Protein AF-A0A822Y7B3-F1 (afdb_monomer_lite)

Radius of gyration: 13.63 Å; chains: 1; bounding box: 32×30×28 Å

Foldseek 3Di:
DPPPPQPFDKDFAPWDWDQDPVRDTDTFGIKTAQRWDDDPPDIDTDIDTDDPPPPDDDDDDVVVVVVVPDDD

Structure (mmCIF, N/CA/C/O backbone):
data_AF-A0A822Y7B3-F1
#
_entry.id   AF-A0A822Y7B3-F1
#
loop_
_atom_site.group_PDB
_atom_site.id
_atom_site.type_symbol
_atom_site.label_atom_id
_atom_site.label_alt_id
_atom_site.label_comp_id
_atom_site.label_asym_id
_atom_site.label_entity_id
_atom_site.label_seq_id
_atom_site.pdbx_PDB_ins_code
_atom_site.Cartn_x
_atom_site.Cartn_y
_atom_site.Cartn_z
_atom_site.occupancy
_atom_site.B_iso_or_equiv
_atom_site.auth_seq_id
_atom_site.auth_comp_id
_atom_site.auth_asym_id
_atom_site.auth_atom_id
_atom_site.pdbx_PDB_model_num
ATOM 1 N N . MET A 1 1 ? 7.433 -22.229 -0.627 1.00 32.19 1 MET A N 1
ATOM 2 C CA . MET A 1 1 ? 7.181 -20.807 -0.927 1.00 32.19 1 MET A CA 1
ATOM 3 C C . MET A 1 1 ? 6.353 -20.786 -2.199 1.00 32.19 1 MET A C 1
ATOM 5 O O . MET A 1 1 ? 6.878 -21.119 -3.249 1.00 32.19 1 MET A O 1
ATOM 9 N N . VAL A 1 2 ? 5.035 -20.618 -2.082 1.00 30.61 2 VAL A N 1
ATOM 10 C CA . VAL A 1 2 ? 4.141 -20.604 -3.249 1.00 30.61 2 VAL A CA 1
ATOM 11 C C . VAL A 1 2 ? 4.251 -19.215 -3.859 1.00 30.61 2 VAL A C 1
ATOM 13 O O . VAL A 1 2 ? 3.743 -18.253 -3.296 1.00 30.61 2 VAL A O 1
ATOM 16 N N . GLU A 1 3 ? 4.950 -19.102 -4.983 1.00 39.19 3 GLU A N 1
ATOM 17 C CA . GLU A 1 3 ? 5.014 -17.868 -5.763 1.00 39.19 3 GLU A CA 1
ATOM 18 C C . GLU A 1 3 ? 3.666 -17.682 -6.464 1.00 39.19 3 GLU A C 1
ATOM 20 O O . GLU A 1 3 ? 3.435 -18.127 -7.591 1.00 39.19 3 GLU A O 1
ATOM 25 N N . LYS A 1 4 ? 2.711 -17.095 -5.740 1.00 44.41 4 LYS A N 1
ATOM 26 C CA . LYS A 1 4 ? 1.381 -16.816 -6.267 1.00 44.41 4 LYS A CA 1
ATOM 27 C C . LYS A 1 4 ? 1.516 -15.664 -7.259 1.00 44.41 4 LYS A C 1
ATOM 29 O O . LYS A 1 4 ? 1.637 -14.503 -6.881 1.00 44.41 4 LYS A O 1
ATOM 34 N N . LYS A 1 5 ? 1.548 -16.011 -8.545 1.00 50.97 5 LYS A N 1
ATOM 35 C CA . LYS A 1 5 ? 1.564 -15.068 -9.667 1.00 50.97 5 LYS A CA 1
ATOM 36 C C . LYS A 1 5 ? 0.326 -14.167 -9.559 1.00 50.97 5 LYS A C 1
ATOM 38 O O . LYS A 1 5 ? -0.779 -14.601 -9.871 1.00 50.97 5 LYS A O 1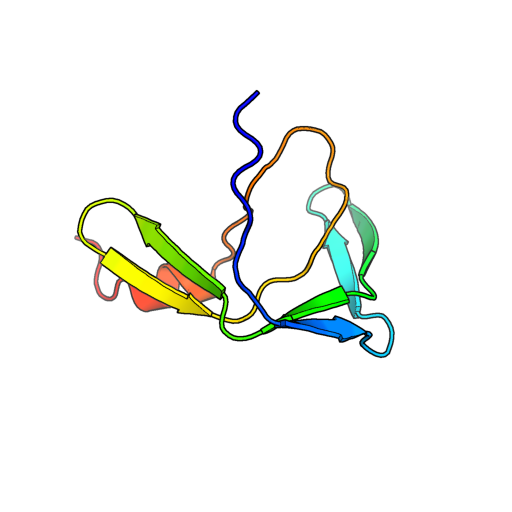
ATOM 43 N N . MET A 1 6 ? 0.496 -12.939 -9.073 1.00 61.44 6 MET A N 1
ATOM 44 C CA . MET A 1 6 ? -0.560 -11.928 -9.112 1.00 61.44 6 MET A CA 1
ATOM 45 C C . MET A 1 6 ? -0.760 -11.519 -10.572 1.00 61.44 6 MET A C 1
ATOM 47 O O . MET A 1 6 ? 0.145 -10.981 -11.207 1.00 61.44 6 MET A O 1
ATOM 51 N N . SER A 1 7 ? -1.921 -11.833 -11.136 1.00 61.34 7 SER A N 1
ATOM 52 C CA . SER A 1 7 ? -2.293 -11.464 -12.502 1.00 61.34 7 SER A CA 1
ATOM 53 C C . SER A 1 7 ? -2.878 -10.056 -12.517 1.00 61.34 7 SER A C 1
ATOM 55 O O . SER A 1 7 ? -4.096 -9.889 -12.563 1.00 61.34 7 SER A O 1
ATOM 57 N N . CYS A 1 8 ? -2.022 -9.042 -12.423 1.00 69.88 8 CYS A N 1
ATOM 58 C CA . CYS A 1 8 ? -2.450 -7.647 -12.402 1.00 69.88 8 CYS A CA 1
ATOM 59 C C . CYS A 1 8 ? -1.506 -6.765 -13.221 1.00 69.88 8 CYS A C 1
ATOM 61 O O . CYS A 1 8 ? -0.344 -7.117 -13.441 1.00 69.88 8 CYS A O 1
ATOM 63 N N . ALA A 1 9 ? -2.017 -5.632 -13.703 1.00 82.31 9 ALA A N 1
ATOM 64 C CA . ALA A 1 9 ? -1.254 -4.720 -14.544 1.00 82.31 9 ALA A CA 1
ATOM 65 C C . ALA A 1 9 ? -0.361 -3.829 -13.673 1.00 82.31 9 ALA A C 1
ATOM 67 O O . ALA A 1 9 ? -0.854 -2.986 -12.922 1.00 82.31 9 ALA A O 1
ATOM 68 N N . LEU A 1 10 ? 0.954 -4.035 -13.763 1.00 85.50 10 LEU A N 1
ATOM 69 C CA . LEU A 1 10 ? 1.937 -3.171 -13.117 1.00 85.50 10 LEU A CA 1
ATOM 70 C C . LEU A 1 10 ? 2.174 -1.930 -13.982 1.00 85.50 10 LEU A C 1
ATOM 72 O O . LEU A 1 10 ? 2.551 -2.040 -15.148 1.00 85.50 10 LEU A O 1
ATOM 76 N N . GLU A 1 11 ? 2.001 -0.755 -13.392 1.00 88.06 11 GLU A N 1
ATOM 77 C CA . GLU A 1 11 ? 2.252 0.539 -14.016 1.00 88.06 11 GLU A CA 1
ATOM 78 C C . GLU A 1 11 ? 3.316 1.304 -13.229 1.00 88.06 11 GLU A C 1
ATOM 80 O O . GLU A 1 11 ? 3.304 1.342 -11.994 1.00 88.06 11 GLU A O 1
ATOM 85 N N . ILE A 1 12 ? 4.228 1.957 -13.950 1.00 87.06 12 ILE A N 1
ATOM 86 C CA . ILE A 1 12 ? 5.186 2.881 -13.345 1.00 87.06 12 ILE A CA 1
ATOM 87 C C . ILE A 1 12 ? 4.475 4.216 -13.112 1.00 87.06 12 ILE A C 1
ATOM 89 O O . ILE A 1 12 ? 3.937 4.818 -14.040 1.00 87.06 12 ILE A O 1
ATOM 93 N N . THR A 1 13 ? 4.494 4.697 -11.873 1.00 84.38 13 THR A N 1
ATOM 94 C CA . THR A 1 13 ? 3.937 5.996 -11.479 1.00 84.38 13 THR A CA 1
ATOM 95 C C . THR A 1 13 ? 5.047 7.013 -11.200 1.00 84.38 13 THR A C 1
ATOM 97 O O . THR A 1 13 ? 6.224 6.666 -11.108 1.00 84.38 13 THR A O 1
ATOM 100 N N . ARG A 1 14 ? 4.688 8.292 -11.043 1.00 80.25 14 ARG A N 1
ATOM 101 C CA . ARG A 1 14 ? 5.615 9.424 -10.831 1.00 80.25 14 ARG A CA 1
ATOM 102 C C . ARG A 1 14 ? 6.312 9.441 -9.457 1.00 80.25 14 ARG A C 1
ATOM 104 O O . ARG A 1 14 ? 6.817 10.482 -9.057 1.00 80.25 14 ARG A O 1
ATOM 111 N N . GLY A 1 15 ? 6.373 8.309 -8.759 1.00 78.50 15 GLY A N 1
ATOM 112 C CA . GLY A 1 15 ? 6.864 8.217 -7.388 1.00 78.50 15 GLY A CA 1
ATOM 113 C C . GLY A 1 15 ? 5.836 8.774 -6.405 1.00 78.50 15 GLY A C 1
ATOM 114 O O . GLY A 1 15 ? 5.657 9.981 -6.277 1.00 78.50 15 GLY A O 1
ATOM 115 N N . LEU A 1 16 ? 5.134 7.883 -5.713 1.00 83.06 16 LEU A N 1
ATOM 116 C CA . LEU A 1 16 ? 4.231 8.219 -4.623 1.00 83.06 16 LEU A CA 1
ATOM 117 C C . LEU A 1 16 ? 5.001 8.139 -3.301 1.00 83.06 16 LEU A C 1
ATOM 119 O O . LEU A 1 16 ? 5.517 7.077 -2.956 1.00 83.06 16 LEU A O 1
ATOM 123 N N . SER A 1 17 ? 5.068 9.240 -2.555 1.00 84.25 17 SER A N 1
ATOM 124 C CA . SER A 1 17 ? 5.652 9.233 -1.210 1.00 84.25 17 SER A CA 1
ATOM 125 C C . SER A 1 17 ? 4.641 8.700 -0.200 1.00 84.25 17 SER A C 1
ATOM 127 O O . SER A 1 17 ? 3.615 9.327 0.056 1.00 84.25 17 SER A O 1
ATOM 129 N N . VAL A 1 18 ? 4.945 7.549 0.391 1.00 83.19 18 VAL A N 1
ATOM 130 C CA . VAL A 1 18 ? 4.150 6.893 1.429 1.00 83.19 18 VAL A CA 1
ATOM 131 C C . VAL A 1 18 ? 4.836 7.113 2.769 1.00 83.19 18 VAL A C 1
ATOM 133 O O . VAL A 1 18 ? 5.991 6.732 2.954 1.00 83.19 18 VAL A O 1
ATOM 136 N N . LYS A 1 19 ? 4.126 7.731 3.715 1.00 86.38 19 LYS A N 1
ATOM 137 C CA . LYS A 1 19 ? 4.603 7.867 5.091 1.00 86.38 19 LYS A CA 1
ATOM 138 C C . LYS A 1 19 ? 4.191 6.640 5.894 1.00 86.38 19 LYS A C 1
ATOM 140 O O . LYS A 1 19 ? 3.006 6.370 6.068 1.00 86.38 19 LYS A O 1
ATOM 145 N N . MET A 1 20 ? 5.182 5.927 6.393 1.00 81.38 20 MET A N 1
ATOM 146 C CA . MET A 1 20 ? 5.023 4.758 7.238 1.00 81.38 20 MET A CA 1
ATOM 147 C C . MET A 1 20 ? 4.691 5.170 8.677 1.00 81.38 20 MET A C 1
ATOM 149 O O . MET A 1 20 ? 5.006 6.278 9.122 1.00 81.38 20 MET A O 1
ATOM 153 N N . ALA A 1 21 ? 4.076 4.260 9.436 1.00 77.38 21 ALA A N 1
ATOM 154 C CA . ALA A 1 21 ? 3.706 4.510 10.832 1.00 77.38 21 ALA A CA 1
ATOM 155 C C . ALA A 1 21 ? 4.923 4.777 11.743 1.00 77.38 21 ALA A C 1
ATOM 157 O O . ALA A 1 21 ? 4.810 5.510 12.720 1.00 77.38 21 ALA A O 1
ATOM 158 N N . ASN A 1 22 ? 6.097 4.239 11.391 1.00 80.19 22 ASN A N 1
ATOM 159 C CA . ASN A 1 22 ? 7.376 4.511 12.059 1.00 80.19 22 ASN A CA 1
ATOM 160 C C . ASN A 1 22 ? 7.965 5.902 11.715 1.00 80.19 22 ASN A C 1
ATOM 162 O O . ASN A 1 22 ? 9.034 6.250 12.209 1.00 80.19 22 ASN A O 1
ATOM 166 N N . GLY A 1 23 ? 7.293 6.692 10.870 1.00 83.81 23 GLY A N 1
ATOM 167 C CA . GLY A 1 23 ? 7.73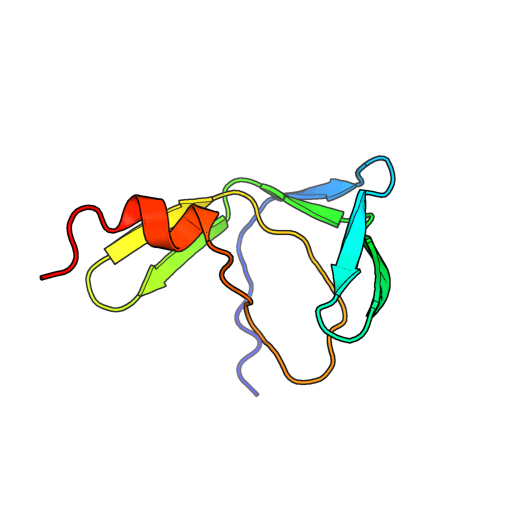8 8.011 10.419 1.00 83.81 23 GLY A CA 1
ATOM 168 C C . GLY A 1 23 ? 8.618 8.001 9.166 1.00 83.81 23 GLY A C 1
ATOM 169 O O . GLY A 1 23 ? 8.907 9.076 8.641 1.00 83.81 23 GLY A O 1
ATOM 170 N N . GLU A 1 24 ? 9.004 6.828 8.665 1.00 85.25 24 GLU A N 1
ATOM 171 C CA . GLU A 1 24 ? 9.799 6.675 7.446 1.00 85.25 24 GLU A CA 1
ATOM 172 C C . GLU A 1 24 ? 9.000 7.077 6.201 1.00 85.25 24 GLU A C 1
ATOM 174 O O . GLU A 1 24 ? 7.789 6.867 6.119 1.00 85.25 24 GLU A O 1
ATOM 179 N N . LEU A 1 25 ? 9.678 7.665 5.217 1.00 85.56 25 LEU A N 1
ATOM 180 C CA . LEU A 1 25 ? 9.096 8.003 3.922 1.00 85.56 25 LEU A CA 1
ATOM 181 C C . LEU A 1 25 ? 9.629 7.037 2.872 1.00 85.56 25 LEU A C 1
ATOM 183 O O . LEU A 1 25 ? 10.812 7.059 2.542 1.00 85.56 25 LEU A O 1
ATOM 187 N N . LEU A 1 26 ? 8.737 6.224 2.320 1.00 85.38 26 LEU A N 1
ATOM 188 C CA . LEU A 1 26 ? 9.044 5.322 1.222 1.00 85.38 26 LEU A CA 1
ATOM 189 C C . LEU A 1 26 ? 8.548 5.920 -0.086 1.00 85.38 26 LEU A C 1
ATOM 191 O O . LEU A 1 26 ? 7.431 6.424 -0.169 1.00 85.38 26 LEU A O 1
ATOM 195 N N . THR A 1 27 ? 9.372 5.843 -1.125 1.00 85.00 27 THR A N 1
ATOM 196 C CA . THR A 1 27 ? 8.946 6.210 -2.477 1.00 85.00 27 THR A CA 1
ATOM 197 C C . THR A 1 27 ? 8.493 4.955 -3.206 1.00 85.00 27 THR A C 1
ATOM 199 O O . THR A 1 27 ? 9.276 4.030 -3.413 1.00 85.00 27 THR A O 1
ATOM 202 N N . CYS A 1 28 ? 7.225 4.926 -3.603 1.00 85.81 28 CYS A N 1
ATOM 203 C CA . CYS A 1 28 ? 6.644 3.860 -4.402 1.00 85.81 28 CYS A CA 1
ATOM 204 C C . CYS A 1 28 ? 6.504 4.310 -5.854 1.00 85.81 28 CYS A C 1
ATOM 206 O O . CYS A 1 28 ? 5.757 5.239 -6.152 1.00 85.81 28 CYS A O 1
ATOM 208 N N . SER A 1 29 ? 7.180 3.632 -6.774 1.00 88.62 29 SER A N 1
ATOM 209 C CA . SER A 1 29 ? 7.099 3.957 -8.205 1.00 88.62 29 SER A CA 1
ATOM 210 C C . SER A 1 29 ? 6.265 2.959 -8.997 1.00 88.62 29 SER A C 1
ATOM 212 O O . SER A 1 29 ? 6.175 3.097 -10.211 1.00 88.62 29 SER A O 1
ATOM 214 N N . ILE A 1 30 ? 5.661 1.963 -8.341 1.00 88.81 30 ILE A N 1
ATOM 215 C CA . ILE A 1 30 ? 4.913 0.892 -9.001 1.00 88.81 30 ILE A CA 1
ATOM 216 C C . ILE A 1 30 ? 3.529 0.776 -8.369 1.00 88.81 30 ILE A C 1
ATOM 218 O O . ILE A 1 30 ? 3.394 0.523 -7.172 1.00 88.81 30 ILE A O 1
ATOM 222 N N . ILE A 1 31 ? 2.506 0.917 -9.202 1.00 89.06 31 ILE A N 1
ATOM 223 C CA . ILE A 1 31 ? 1.121 0.631 -8.847 1.00 89.06 31 ILE A CA 1
ATOM 224 C C . ILE A 1 31 ? 0.658 -0.605 -9.609 1.00 89.06 31 ILE A C 1
ATOM 226 O O . ILE A 1 31 ? 1.009 -0.818 -10.765 1.00 89.06 31 ILE A O 1
ATOM 230 N N . CYS A 1 32 ? -0.114 -1.438 -8.941 1.00 88.75 32 CYS A N 1
ATOM 231 C CA . CYS A 1 32 ? -0.742 -2.621 -9.488 1.00 88.75 32 CYS A CA 1
ATOM 232 C C . CYS A 1 32 ? -2.234 -2.309 -9.622 1.00 88.75 32 CYS A C 1
ATOM 234 O O . CYS A 1 32 ? -2.940 -2.188 -8.618 1.00 88.75 32 CYS A O 1
ATOM 236 N N . ARG A 1 33 ? -2.685 -2.084 -10.859 1.00 88.38 33 ARG A N 1
ATOM 237 C CA . ARG A 1 33 ? -4.060 -1.673 -11.157 1.00 88.38 33 ARG A CA 1
ATOM 238 C C . ARG A 1 33 ? -5.000 -2.862 -11.205 1.00 88.38 33 ARG A C 1
ATOM 240 O O . ARG A 1 33 ? -4.644 -3.917 -11.737 1.00 88.38 33 ARG A O 1
ATOM 247 N N . GLY A 1 34 ? -6.218 -2.654 -10.708 1.00 86.50 34 GLY A N 1
ATOM 248 C CA . GLY A 1 34 ? -7.276 -3.660 -10.756 1.00 86.50 34 GLY A CA 1
ATOM 249 C C . GLY A 1 34 ? -6.882 -4.952 -10.044 1.00 86.50 34 GLY A C 1
ATOM 250 O O . GLY A 1 34 ? -7.204 -6.043 -10.513 1.00 86.50 34 GLY A O 1
ATOM 251 N N . PHE A 1 35 ? -6.152 -4.832 -8.934 1.00 87.31 35 PHE A N 1
ATOM 252 C CA . PHE A 1 35 ? -5.764 -5.961 -8.110 1.00 87.31 35 PHE A CA 1
ATOM 253 C C . PHE A 1 35 ? -7.008 -6.616 -7.522 1.00 87.31 35 PHE A C 1
ATOM 255 O O . PHE A 1 35 ? -7.688 -6.049 -6.662 1.00 87.31 35 PHE A O 1
ATOM 262 N N . ASN A 1 36 ? -7.318 -7.807 -8.032 1.00 87.06 36 ASN A N 1
ATOM 263 C CA . ASN A 1 36 ? -8.422 -8.616 -7.552 1.00 87.06 36 ASN A CA 1
ATOM 264 C C . ASN A 1 36 ? -7.928 -9.533 -6.437 1.00 87.06 36 ASN A C 1
ATOM 266 O O . ASN A 1 36 ? -6.995 -10.319 -6.623 1.00 87.06 36 ASN A O 1
ATOM 270 N N . TRP A 1 37 ? -8.565 -9.431 -5.281 1.00 84.38 37 TRP A N 1
ATOM 271 C CA . TRP A 1 37 ? -8.235 -10.241 -4.126 1.00 84.38 37 TRP A CA 1
ATOM 272 C C . TRP A 1 37 ? -9.491 -10.646 -3.378 1.00 84.38 37 TRP A C 1
ATOM 274 O O . TRP A 1 37 ? -10.530 -9.992 -3.446 1.00 84.38 37 TRP A O 1
ATOM 284 N N . SER A 1 38 ? -9.376 -11.764 -2.675 1.00 84.50 38 SER A N 1
ATOM 285 C CA . SER A 1 38 ? -10.469 -12.348 -1.919 1.00 84.50 38 SER A CA 1
ATOM 286 C C . SER A 1 38 ? -10.065 -12.524 -0.465 1.00 84.50 38 SER A C 1
ATOM 288 O O . SER A 1 38 ? -9.009 -13.098 -0.184 1.00 84.50 38 SER A O 1
ATOM 290 N N . MET A 1 39 ? -10.932 -12.106 0.448 1.00 84.19 39 MET A N 1
ATOM 291 C CA . MET A 1 39 ? -10.865 -12.458 1.859 1.00 84.19 39 MET A CA 1
ATOM 292 C C . MET A 1 39 ? -12.149 -13.187 2.224 1.00 84.19 39 MET A C 1
ATOM 294 O O . MET A 1 39 ? -13.221 -12.587 2.243 1.00 84.19 39 MET A O 1
ATOM 298 N N . GLN A 1 40 ? -12.025 -14.486 2.509 1.00 84.31 40 GLN A N 1
ATOM 299 C CA . GLN A 1 40 ? -13.179 -15.370 2.694 1.00 84.31 40 GLN A CA 1
ATOM 300 C C . GLN A 1 40 ? -14.118 -15.268 1.477 1.00 84.31 40 GLN A C 1
ATOM 302 O O . GLN A 1 40 ? -13.667 -15.492 0.354 1.00 84.31 40 GLN A O 1
ATOM 307 N N . ASP A 1 41 ? -15.372 -14.879 1.692 1.00 84.06 41 ASP A N 1
ATOM 308 C CA . ASP A 1 41 ? -16.398 -14.765 0.653 1.00 84.06 41 ASP A CA 1
ATOM 309 C C . ASP A 1 41 ? -16.446 -13.374 -0.009 1.00 84.06 41 ASP A C 1
ATOM 311 O O . ASP A 1 41 ? -17.261 -13.128 -0.899 1.00 84.06 41 ASP A O 1
ATOM 315 N N . TYR A 1 42 ? -15.562 -12.452 0.392 1.00 81.75 42 TYR A N 1
ATOM 316 C CA . TYR A 1 42 ? -15.511 -11.091 -0.138 1.00 81.75 42 TYR A CA 1
ATOM 317 C C . TYR A 1 42 ? -14.437 -10.963 -1.206 1.00 81.75 42 TYR A C 1
ATOM 319 O O . TYR A 1 42 ? -13.247 -11.077 -0.916 1.00 81.75 42 TYR A O 1
ATOM 327 N N . VAL A 1 43 ? -14.857 -10.672 -2.435 1.00 85.25 43 VAL A N 1
ATOM 328 C CA . VAL A 1 43 ? -13.959 -10.343 -3.544 1.00 85.25 43 VAL A CA 1
ATOM 329 C C . VAL A 1 43 ? -13.960 -8.838 -3.750 1.00 85.25 43 VAL A C 1
ATOM 331 O O . VAL A 1 43 ? -15.005 -8.236 -3.990 1.00 85.25 43 VAL A O 1
ATOM 334 N N . LEU A 1 44 ? -12.778 -8.235 -3.691 1.00 86.00 44 LEU A N 1
ATOM 335 C CA . LEU A 1 44 ? -12.578 -6.814 -3.921 1.00 86.00 44 LEU A CA 1
ATOM 336 C C . LEU A 1 44 ? -11.596 -6.600 -5.064 1.00 86.00 44 LEU A C 1
ATOM 338 O O . LEU A 1 44 ? -10.637 -7.346 -5.247 1.00 86.00 44 LEU A O 1
ATOM 342 N N . THR A 1 45 ? -11.847 -5.545 -5.830 1.00 88.00 45 THR A N 1
ATOM 343 C CA . THR A 1 45 ? -10.922 -5.064 -6.855 1.00 88.00 45 THR A CA 1
ATOM 344 C C . THR A 1 45 ? -10.493 -3.663 -6.467 1.00 88.00 45 THR A C 1
ATOM 346 O O . THR A 1 45 ? -11.334 -2.784 -6.294 1.00 88.00 45 THR A O 1
ATOM 349 N N . THR A 1 46 ? -9.194 -3.462 -6.281 1.00 87.56 46 THR A N 1
ATOM 350 C CA . THR A 1 46 ? -8.633 -2.167 -5.889 1.00 87.56 46 THR A CA 1
ATOM 351 C C . THR A 1 46 ? -7.256 -1.976 -6.504 1.00 87.56 46 THR A C 1
ATOM 353 O O . THR A 1 46 ? -6.655 -2.930 -6.986 1.00 87.56 46 THR A O 1
ATOM 356 N N . ASP A 1 47 ? -6.742 -0.757 -6.493 1.00 88.00 47 ASP A N 1
ATOM 357 C CA . ASP A 1 47 ? -5.369 -0.505 -6.909 1.00 88.00 47 ASP A CA 1
ATOM 358 C C . ASP A 1 47 ? -4.446 -0.622 -5.694 1.00 88.00 47 ASP A C 1
ATOM 360 O O . ASP A 1 47 ? -4.741 -0.069 -4.634 1.00 88.00 47 ASP A O 1
ATOM 364 N N . VAL A 1 48 ? -3.320 -1.324 -5.835 1.00 88.00 48 VAL A N 1
ATOM 365 C CA . VAL A 1 48 ? -2.366 -1.527 -4.732 1.00 88.00 48 VAL A CA 1
ATOM 366 C C . VAL A 1 48 ? -0.989 -0.968 -5.068 1.00 88.00 48 VAL A C 1
ATOM 368 O O . VAL A 1 48 ? -0.515 -1.053 -6.200 1.00 88.00 48 VAL A O 1
ATOM 371 N N . LEU A 1 49 ? -0.332 -0.385 -4.068 1.00 88.44 49 LEU A N 1
ATOM 372 C CA . LEU A 1 49 ? 1.042 0.099 -4.178 1.00 88.44 49 LEU A CA 1
ATOM 373 C C . LEU A 1 49 ? 2.010 -1.038 -3.865 1.00 88.44 49 LEU A C 1
ATOM 375 O O . LEU A 1 49 ? 1.863 -1.719 -2.850 1.00 88.44 49 LEU A O 1
ATOM 379 N N . ILE A 1 50 ? 3.016 -1.226 -4.717 1.00 85.88 50 ILE A N 1
ATOM 380 C CA . ILE A 1 50 ? 4.038 -2.250 -4.498 1.00 85.88 50 ILE A CA 1
ATOM 381 C C . ILE A 1 50 ? 5.178 -1.639 -3.686 1.00 85.88 50 ILE A C 1
ATOM 383 O O . ILE A 1 50 ? 5.912 -0.768 -4.159 1.00 85.88 50 ILE A O 1
ATOM 387 N N . LEU A 1 51 ? 5.315 -2.099 -2.445 1.00 84.31 51 LEU A N 1
ATOM 388 C CA . LEU A 1 51 ? 6.340 -1.663 -1.502 1.00 84.31 51 LEU A CA 1
ATOM 389 C C . LEU A 1 51 ? 7.175 -2.869 -1.072 1.00 84.31 51 LEU A C 1
ATOM 391 O O . LEU A 1 51 ? 6.629 -3.920 -0.747 1.00 84.31 51 LEU A O 1
ATOM 395 N N . ASN A 1 52 ? 8.499 -2.714 -1.024 1.00 77.25 52 ASN A N 1
ATOM 396 C CA . ASN A 1 52 ? 9.385 -3.744 -0.482 1.00 77.25 52 ASN A CA 1
ATOM 397 C C . ASN A 1 52 ? 9.453 -3.627 1.049 1.00 77.25 52 ASN A C 1
ATOM 399 O O . ASN A 1 52 ? 10.433 -3.14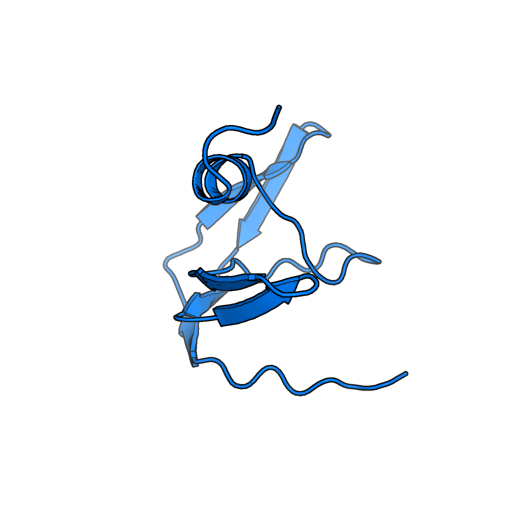2 1.611 1.00 77.25 52 ASN A O 1
ATOM 403 N N . LEU A 1 53 ? 8.363 -4.011 1.711 1.00 72.62 53 LEU A N 1
ATOM 404 C CA . LEU A 1 53 ? 8.254 -4.078 3.165 1.00 72.62 53 LEU A CA 1
ATOM 405 C C . LEU A 1 53 ? 8.571 -5.515 3.571 1.00 72.62 53 LEU A C 1
ATOM 407 O O . LEU A 1 53 ? 7.695 -6.375 3.527 1.00 72.62 53 LEU A O 1
ATOM 411 N N . GLY A 1 54 ? 9.834 -5.808 3.884 1.00 73.19 54 GLY A N 1
ATOM 412 C CA . GLY A 1 54 ? 10.268 -7.171 4.198 1.00 73.19 54 GLY A CA 1
ATOM 413 C C . GLY A 1 54 ? 9.323 -7.876 5.184 1.00 73.19 54 GLY A C 1
ATOM 414 O O . GLY A 1 54 ? 9.153 -7.420 6.312 1.00 73.19 54 GLY A O 1
ATOM 415 N N . GLY A 1 55 ? 8.710 -8.981 4.747 1.00 70.44 55 GLY A N 1
ATOM 416 C CA . GLY A 1 55 ? 7.860 -9.843 5.578 1.00 70.44 55 GLY A CA 1
ATOM 417 C C . GLY A 1 55 ? 6.341 -9.660 5.452 1.00 70.44 55 GLY A C 1
ATOM 418 O O . GLY A 1 55 ? 5.618 -10.454 6.048 1.00 70.44 55 GLY A O 1
ATOM 419 N N . PHE A 1 56 ? 5.840 -8.689 4.678 1.00 71.88 56 PHE A N 1
ATOM 420 C CA . PHE A 1 56 ? 4.397 -8.501 4.460 1.00 71.88 56 PHE A CA 1
ATOM 421 C C . PHE A 1 56 ? 3.997 -8.772 3.007 1.00 71.88 56 PHE A C 1
ATOM 423 O O . PHE A 1 56 ? 4.645 -8.292 2.082 1.00 71.88 56 PHE A O 1
ATOM 430 N N . GLU A 1 57 ? 2.901 -9.511 2.807 1.00 74.94 57 GLU A N 1
ATOM 431 C CA . GLU A 1 57 ? 2.379 -9.822 1.466 1.00 74.94 57 GLU A CA 1
ATOM 432 C C . GLU A 1 57 ? 1.331 -8.803 0.981 1.00 74.94 57 GLU A C 1
ATOM 434 O O . GLU A 1 57 ? 1.260 -8.517 -0.212 1.00 74.94 57 GLU A O 1
ATOM 439 N N . LEU A 1 58 ? 0.531 -8.231 1.893 1.00 82.19 58 LEU A N 1
ATOM 440 C CA . LEU A 1 58 ? -0.492 -7.223 1.595 1.00 82.19 58 LEU A CA 1
ATOM 441 C C . LEU A 1 58 ? -0.761 -6.352 2.829 1.00 82.19 58 LEU A C 1
ATOM 443 O O . LEU A 1 58 ? -0.941 -6.869 3.931 1.00 82.19 58 LEU A O 1
ATOM 447 N N . VAL A 1 59 ? -0.820 -5.033 2.640 1.00 83.75 59 VAL A N 1
ATOM 448 C CA . VAL A 1 59 ? -1.186 -4.066 3.686 1.00 83.75 59 VAL A CA 1
ATOM 449 C C . VAL A 1 59 ? -2.493 -3.393 3.286 1.00 83.75 59 VAL A C 1
ATOM 451 O O . VAL A 1 59 ? -2.576 -2.771 2.229 1.00 83.75 59 VAL A O 1
ATOM 454 N N . LEU A 1 60 ? -3.513 -3.515 4.135 1.00 85.12 60 LEU A N 1
ATOM 455 C CA . LEU A 1 60 ? -4.836 -2.937 3.910 1.00 85.12 60 LEU A CA 1
ATOM 456 C C . LEU A 1 60 ? -4.979 -1.651 4.725 1.00 85.12 60 LEU A C 1
ATOM 458 O O . LEU A 1 60 ? -4.886 -1.666 5.951 1.00 85.12 60 LEU A O 1
ATOM 462 N N . GLY A 1 61 ? -5.175 -0.530 4.034 1.00 82.19 61 GLY A N 1
ATOM 463 C CA . GLY A 1 61 ? -5.435 0.761 4.667 1.00 82.19 61 GLY A CA 1
ATOM 464 C C . GLY A 1 61 ? -6.901 0.948 5.069 1.00 82.19 61 GLY A C 1
ATOM 465 O O . GLY A 1 61 ? -7.763 0.125 4.763 1.00 82.19 61 GLY A O 1
ATOM 466 N N . ILE A 1 62 ? -7.201 2.095 5.686 1.00 82.12 62 ILE A N 1
ATOM 467 C CA . ILE A 1 62 ? -8.569 2.491 6.070 1.00 82.12 62 ILE A CA 1
ATOM 468 C C . ILE A 1 62 ? -9.535 2.521 4.874 1.00 82.12 62 ILE A C 1
ATOM 470 O O . ILE A 1 62 ? -10.689 2.139 5.017 1.00 82.12 62 ILE A O 1
ATOM 474 N N . GLN A 1 63 ? -9.045 2.869 3.680 1.00 78.81 63 GLN A N 1
ATOM 475 C CA . GLN A 1 63 ? -9.837 2.870 2.447 1.00 78.81 63 GLN A CA 1
ATOM 476 C C . GLN A 1 63 ? -10.447 1.494 2.151 1.00 78.81 63 GLN A C 1
ATOM 478 O O . GLN A 1 63 ? -11.536 1.408 1.596 1.00 78.81 63 GLN A O 1
ATOM 483 N N . TRP A 1 64 ? -9.766 0.406 2.526 1.00 83.31 64 TRP A N 1
ATOM 484 C CA . TRP A 1 64 ? -10.364 -0.920 2.433 1.00 83.31 64 TRP A CA 1
ATOM 485 C C . TRP A 1 64 ? -11.441 -1.135 3.502 1.00 83.31 64 TRP A C 1
ATOM 487 O O . TRP A 1 64 ? -12.506 -1.6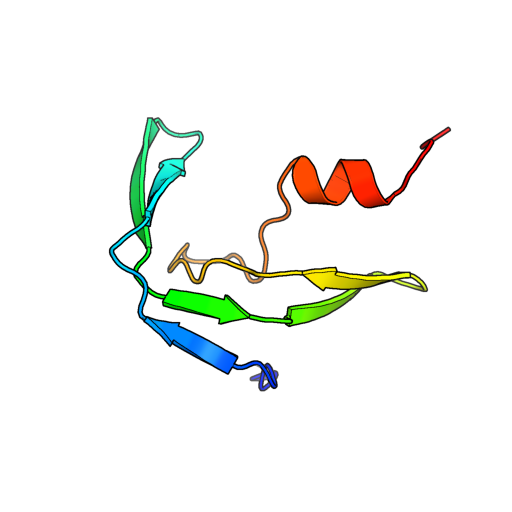47 3.174 1.00 83.31 64 TRP A O 1
ATOM 497 N N . LEU A 1 65 ? -11.209 -0.730 4.754 1.00 81.06 65 LEU A N 1
ATOM 498 C CA . LEU A 1 65 ? -12.196 -0.891 5.831 1.00 81.06 65 LEU A CA 1
ATOM 499 C C . LEU A 1 65 ? -13.537 -0.223 5.487 1.00 81.06 65 LEU A C 1
ATOM 501 O O . LEU A 1 65 ? -14.588 -0.786 5.775 1.00 81.06 65 LEU A O 1
ATOM 505 N N . GLU A 1 66 ? -13.511 0.916 4.793 1.00 81.44 66 GLU A N 1
ATOM 506 C CA . GLU A 1 66 ? -14.718 1.599 4.306 1.00 81.44 66 GLU A CA 1
ATOM 507 C C . GLU A 1 66 ? -15.550 0.746 3.329 1.00 81.44 66 GLU A C 1
ATOM 509 O O . GLU A 1 66 ? -16.769 0.901 3.255 1.00 81.44 66 GLU A O 1
ATOM 514 N N . THR A 1 67 ? -14.927 -0.191 2.604 1.00 80.94 67 THR A N 1
ATOM 515 C CA . THR A 1 67 ? -15.627 -1.069 1.646 1.00 80.94 67 THR A CA 1
ATOM 516 C C . THR A 1 67 ? -16.438 -2.180 2.308 1.00 80.94 67 THR A C 1
ATOM 518 O O . THR A 1 67 ? -17.325 -2.743 1.668 1.00 80.94 67 THR A O 1
ATOM 521 N N . LEU A 1 68 ? -16.173 -2.488 3.581 1.00 79.31 68 LEU A N 1
ATOM 522 C CA . LEU A 1 68 ? -16.890 -3.529 4.322 1.00 79.31 68 LEU A CA 1
ATOM 523 C C . LEU A 1 68 ? -18.300 -3.093 4.751 1.00 79.31 68 LEU A C 1
ATOM 5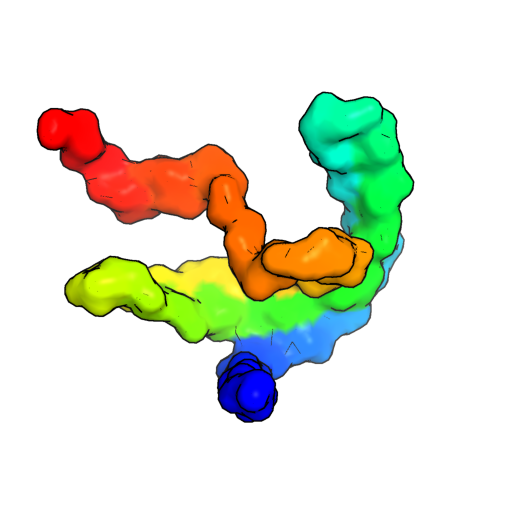25 O O . LEU A 1 68 ? -19.097 -3.927 5.176 1.00 79.31 68 LEU A O 1
ATOM 529 N N . GLY A 1 69 ? -18.629 -1.804 4.627 1.00 77.00 69 GLY A N 1
ATOM 530 C CA . GLY A 1 69 ? -19.892 -1.258 5.112 1.00 77.00 69 GLY A CA 1
ATOM 531 C C . GLY A 1 69 ? -19.965 -1.250 6.641 1.00 77.00 69 GLY A C 1
ATOM 532 O O . GLY A 1 69 ? -18.959 -1.065 7.324 1.00 77.00 69 GLY A O 1
ATOM 533 N N . ASN A 1 70 ? -21.171 -1.401 7.194 1.00 75.56 70 ASN A N 1
ATOM 534 C CA . ASN A 1 70 ? -21.370 -1.360 8.641 1.00 75.56 70 ASN A CA 1
ATOM 535 C C . ASN A 1 70 ? -20.863 -2.658 9.288 1.00 75.56 70 ASN A C 1
ATOM 537 O O . ASN A 1 70 ? -21.474 -3.713 9.121 1.00 75.56 70 ASN A O 1
ATOM 541 N N . ILE A 1 71 ? -19.764 -2.565 10.034 1.00 66.81 71 ILE A N 1
ATOM 542 C CA . ILE A 1 71 ? -19.226 -3.657 10.849 1.00 66.81 71 ILE A CA 1
ATOM 543 C C . ILE A 1 71 ? -19.907 -3.561 12.221 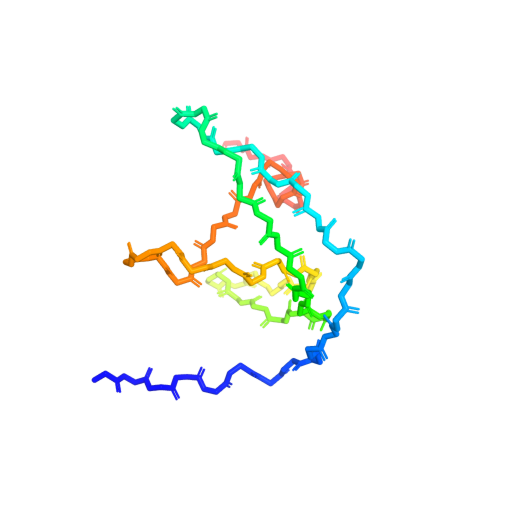1.00 66.81 71 ILE A C 1
ATOM 545 O O . ILE A 1 71 ? -19.710 -2.569 12.923 1.00 66.81 71 ILE A O 1
ATOM 549 N N . VAL A 1 72 ? -20.745 -4.545 12.566 1.00 56.97 72 VAL A N 1
ATOM 550 C CA . VAL A 1 72 ? -21.497 -4.615 13.839 1.00 56.97 72 VAL A CA 1
ATOM 551 C C . VAL A 1 72 ? -20.900 -5.675 14.747 1.00 56.97 72 VAL A C 1
ATOM 553 O O . VAL A 1 72 ? -20.598 -6.770 14.222 1.00 56.97 72 VAL A O 1
#

Secondary structure (DSSP, 8-state):
--------EEEEEEEEEEEPTTS-EEEEEEEEEEEEEEETTEEEEEEEE----TT-S----HHHHGGG----

Sequence (72 aa):
MVEKKMSCALEITRGLSVKMANGELLTCSIICRGFNWSMQDYVLTTDVLILNLGGFELVLGIQWLETLGNIV

Organism: Nelumbo nucifera (NCBI:txid4432)

pLDDT: mean 78.73, std 12.78, range [30.61, 89.06]